Protein AF-A0A397E4P8-F1 (afdb_monomer_lite)

Structure (mmCIF, N/CA/C/O backbone):
data_AF-A0A397E4P8-F1
#
_entry.id   AF-A0A397E4P8-F1
#
loop_
_atom_site.group_PDB
_atom_site.id
_atom_site.type_symbol
_atom_site.label_atom_id
_atom_site.label_alt_id
_atom_site.label_comp_id
_atom_site.label_asym_id
_atom_site.label_entity_id
_atom_site.label_seq_id
_atom_site.pdbx_PDB_ins_code
_atom_site.Cartn_x
_atom_site.Cartn_y
_atom_site.Cartn_z
_atom_site.occupancy
_atom_site.B_iso_or_equiv
_atom_site.auth_seq_id
_atom_site.auth_comp_id
_atom_site.auth_asym_id
_atom_site.auth_atom_id
_atom_site.pdbx_PDB_model_num
ATOM 1 N N . MET A 1 1 ? 10.374 -2.815 12.129 1.00 52.41 1 MET A N 1
ATOM 2 C CA . MET A 1 1 ? 9.307 -3.819 11.922 1.00 52.41 1 MET A CA 1
ATOM 3 C C . MET A 1 1 ? 8.402 -3.493 10.734 1.00 52.41 1 MET A C 1
ATOM 5 O O . MET A 1 1 ? 8.478 -4.226 9.764 1.00 52.41 1 MET A O 1
ATOM 9 N N . VAL A 1 2 ? 7.588 -2.420 10.730 1.00 57.22 2 VAL A N 1
ATOM 10 C CA . VAL A 1 2 ? 6.771 -2.073 9.535 1.00 57.22 2 VAL A CA 1
ATOM 11 C C . VAL A 1 2 ? 7.658 -1.676 8.347 1.00 57.22 2 VAL A C 1
ATOM 13 O O . VAL A 1 2 ? 7.459 -2.187 7.252 1.00 57.22 2 VAL A O 1
ATOM 16 N N . ASN A 1 3 ? 8.704 -0.872 8.575 1.00 59.59 3 ASN A N 1
ATOM 17 C CA . ASN A 1 3 ? 9.665 -0.493 7.527 1.00 59.59 3 ASN A CA 1
ATOM 18 C C . ASN A 1 3 ? 10.348 -1.693 6.846 1.00 59.59 3 ASN A C 1
ATOM 20 O O . ASN A 1 3 ? 10.550 -1.660 5.636 1.00 59.59 3 ASN A O 1
ATOM 24 N N . ASP A 1 4 ? 10.649 -2.761 7.591 1.00 61.03 4 ASP A N 1
ATOM 25 C CA . ASP A 1 4 ? 11.312 -3.955 7.044 1.00 61.03 4 ASP A CA 1
ATOM 26 C C . ASP A 1 4 ? 10.367 -4.750 6.129 1.00 61.03 4 ASP A C 1
ATOM 28 O O . ASP A 1 4 ? 10.772 -5.231 5.074 1.00 61.03 4 ASP A O 1
ATOM 32 N N . VAL A 1 5 ? 9.075 -4.813 6.480 1.00 61.88 5 VAL A N 1
ATOM 33 C CA . VAL A 1 5 ? 8.023 -5.411 5.637 1.00 61.88 5 VAL A CA 1
ATOM 34 C C . VAL A 1 5 ? 7.796 -4.586 4.363 1.00 61.88 5 VAL A C 1
ATOM 36 O O . VAL A 1 5 ? 7.569 -5.154 3.294 1.00 61.88 5 VAL A O 1
ATOM 39 N N . MET A 1 6 ? 7.920 -3.257 4.451 1.00 68.00 6 MET A N 1
ATOM 40 C CA . MET A 1 6 ? 7.785 -2.350 3.302 1.00 68.00 6 MET A CA 1
ATOM 41 C C . MET A 1 6 ? 8.968 -2.393 2.331 1.00 68.00 6 MET A C 1
ATOM 43 O O . MET A 1 6 ? 8.849 -1.907 1.206 1.00 68.00 6 MET A O 1
ATOM 47 N N . ALA A 1 7 ? 10.105 -2.961 2.739 1.00 71.25 7 ALA A N 1
ATOM 48 C CA . ALA A 1 7 ? 11.310 -2.985 1.921 1.00 71.25 7 ALA A CA 1
ATOM 49 C C . ALA A 1 7 ? 11.302 -4.080 0.840 1.00 71.25 7 ALA A C 1
ATOM 51 O O . ALA A 1 7 ? 12.033 -3.948 -0.141 1.00 71.25 7 ALA A O 1
ATOM 52 N N . SER A 1 8 ? 10.474 -5.123 0.987 1.00 76.62 8 SER A N 1
ATOM 53 C CA . SER A 1 8 ? 10.428 -6.249 0.045 1.00 76.62 8 SER A CA 1
ATOM 54 C C . SER A 1 8 ? 10.035 -5.811 -1.369 1.00 76.62 8 SER A C 1
ATOM 56 O O . SER A 1 8 ? 8.985 -5.194 -1.577 1.00 76.62 8 SER A O 1
ATOM 58 N N . GLU A 1 9 ? 10.865 -6.198 -2.337 1.00 79.69 9 GLU A N 1
ATOM 59 C CA . GLU A 1 9 ? 10.652 -5.994 -3.777 1.00 79.69 9 GLU A CA 1
ATOM 60 C C . GLU A 1 9 ? 10.155 -7.265 -4.480 1.00 79.69 9 GLU A C 1
ATOM 62 O O . GLU A 1 9 ? 10.045 -7.312 -5.701 1.00 79.69 9 GLU A O 1
ATOM 67 N N . ILE A 1 10 ? 9.830 -8.311 -3.712 1.00 90.94 10 ILE A N 1
ATOM 68 C CA . ILE A 1 10 ? 9.244 -9.537 -4.254 1.00 90.94 10 ILE A CA 1
ATOM 69 C C . ILE A 1 10 ? 7.874 -9.196 -4.841 1.00 90.94 10 ILE A C 1
ATOM 71 O O . ILE A 1 10 ? 7.023 -8.633 -4.146 1.00 90.94 10 ILE A O 1
ATOM 75 N N . VAL A 1 11 ? 7.656 -9.570 -6.098 1.00 91.44 11 VAL A N 1
ATOM 76 C CA . VAL A 1 11 ? 6.383 -9.386 -6.798 1.00 91.44 11 VAL A CA 1
ATOM 77 C C . VAL A 1 11 ? 5.488 -10.590 -6.532 1.00 91.44 11 VAL A C 1
ATOM 79 O O . VAL A 1 11 ? 5.851 -11.726 -6.831 1.00 91.44 11 VAL A O 1
ATOM 82 N N . ASP A 1 12 ? 4.313 -10.330 -5.975 1.00 90.94 12 ASP A N 1
ATOM 83 C CA . ASP A 1 12 ? 3.229 -11.294 -5.880 1.00 90.94 12 ASP A CA 1
ATOM 84 C C . ASP A 1 12 ? 2.487 -11.345 -7.220 1.00 90.94 12 ASP A C 1
ATOM 86 O O . ASP A 1 12 ? 2.026 -10.323 -7.728 1.00 90.94 12 ASP A O 1
ATOM 90 N N . ARG A 1 13 ? 2.400 -12.542 -7.805 1.00 91.69 13 ARG A N 1
ATOM 91 C CA . ARG A 1 13 ? 1.747 -12.807 -9.097 1.00 91.69 13 ARG A CA 1
ATOM 92 C C . ARG A 1 13 ? 0.463 -13.630 -8.950 1.00 91.69 13 ARG A C 1
ATOM 94 O O . ARG A 1 13 ? -0.094 -14.054 -9.953 1.00 91.69 13 ARG A O 1
ATOM 101 N N . ASN A 1 14 ? 0.009 -13.883 -7.721 1.00 83.81 14 ASN A N 1
ATOM 102 C CA . ASN A 1 14 ? -1.146 -14.746 -7.460 1.00 83.81 14 ASN A CA 1
ATOM 103 C C . ASN A 1 14 ? -2.499 -14.026 -7.627 1.00 83.81 14 ASN A C 1
ATOM 105 O O . ASN A 1 14 ? -3.542 -14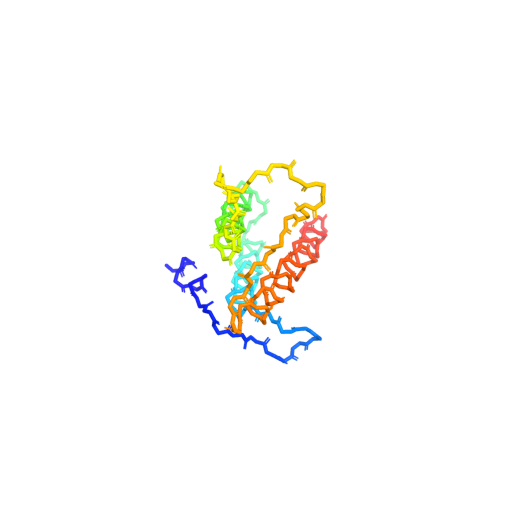.678 -7.603 1.00 83.81 14 ASN A O 1
ATOM 109 N N . GLY A 1 15 ? -2.496 -12.693 -7.751 1.00 77.88 15 GLY A N 1
ATOM 110 C CA . GLY A 1 15 ? -3.691 -11.865 -7.946 1.00 77.88 15 GLY A CA 1
ATOM 111 C C . GLY A 1 15 ? -4.043 -11.608 -9.416 1.00 77.88 15 GLY A C 1
ATOM 112 O O . GLY A 1 15 ? -3.404 -12.123 -10.329 1.00 77.88 15 GLY A O 1
ATOM 113 N N . ALA A 1 16 ? -5.058 -10.765 -9.643 1.00 81.44 16 ALA A N 1
ATOM 114 C CA . ALA A 1 16 ? -5.466 -10.343 -10.989 1.00 81.44 16 ALA A CA 1
ATOM 115 C C . ALA A 1 16 ? -4.366 -9.554 -11.723 1.00 81.44 16 ALA A C 1
ATOM 117 O O . ALA A 1 16 ? -4.245 -9.649 -12.943 1.00 81.44 16 ALA A O 1
ATOM 118 N N . LEU A 1 17 ? -3.557 -8.802 -10.970 1.00 89.38 17 LEU A N 1
ATOM 119 C CA . LEU A 1 17 ? -2.398 -8.067 -11.462 1.00 89.38 17 LEU A CA 1
ATOM 120 C C . LEU A 1 17 ? -1.185 -8.327 -10.557 1.00 89.38 17 LEU A C 1
ATOM 122 O O . LEU A 1 17 ? -1.355 -8.486 -9.344 1.00 89.38 17 LEU A O 1
ATOM 126 N N . PRO A 1 18 ? 0.037 -8.356 -11.118 1.00 94.44 18 PRO A N 1
ATOM 127 C CA . PRO A 1 18 ? 1.251 -8.481 -10.331 1.00 94.44 18 PRO A CA 1
ATOM 128 C C . PRO A 1 18 ? 1.519 -7.199 -9.537 1.00 94.44 18 PRO A C 1
ATOM 130 O O . PRO A 1 18 ? 1.562 -6.109 -10.113 1.00 94.44 18 PRO A O 1
ATOM 133 N N . VAL A 1 19 ? 1.727 -7.341 -8.228 1.00 95.56 19 VAL A N 1
ATOM 134 C CA . VAL A 1 19 ? 1.952 -6.237 -7.278 1.00 95.56 19 VAL A CA 1
ATOM 135 C C . VAL A 1 19 ? 3.124 -6.548 -6.354 1.00 95.56 19 VAL A C 1
ATOM 137 O O . VAL A 1 19 ? 3.488 -7.707 -6.170 1.00 95.56 19 VAL A O 1
ATOM 140 N N . PHE A 1 20 ? 3.721 -5.547 -5.713 1.00 95.06 20 PHE A N 1
ATOM 141 C CA . PHE A 1 20 ? 4.732 -5.813 -4.693 1.00 95.06 20 PHE A CA 1
ATOM 142 C C . PHE A 1 20 ? 4.101 -6.485 -3.468 1.00 95.06 20 PHE A C 1
ATOM 144 O O . PHE A 1 20 ? 3.189 -5.939 -2.846 1.00 95.06 20 PHE A O 1
ATOM 151 N N . SER A 1 21 ? 4.639 -7.636 -3.061 1.00 93.75 21 SER A N 1
ATOM 152 C CA . SER A 1 21 ? 4.226 -8.380 -1.859 1.00 93.75 21 SER A CA 1
ATOM 153 C C . SER A 1 21 ? 4.289 -7.540 -0.578 1.00 93.75 21 SER A C 1
ATOM 155 O O . SER A 1 21 ? 3.527 -7.777 0.360 1.00 93.75 21 SER A O 1
ATOM 157 N N . SER A 1 22 ? 5.157 -6.522 -0.538 1.00 94.06 22 SER A N 1
ATOM 158 C CA . SER A 1 22 ? 5.214 -5.548 0.556 1.00 94.06 22 SER A CA 1
ATOM 159 C C . SER A 1 22 ? 3.872 -4.842 0.773 1.00 94.06 22 SER A C 1
ATOM 161 O O . SER A 1 22 ? 3.468 -4.677 1.922 1.00 94.06 22 SER A O 1
ATOM 163 N N . SER A 1 23 ? 3.128 -4.516 -0.290 1.00 93.75 23 SER A N 1
ATOM 164 C CA . SER A 1 23 ? 1.795 -3.906 -0.181 1.00 93.75 23 SER A CA 1
ATOM 165 C C . SER A 1 23 ? 0.766 -4.871 0.418 1.00 93.75 23 SER A C 1
ATOM 167 O O . SER A 1 23 ? 0.021 -4.505 1.327 1.00 93.75 23 SER A O 1
ATOM 169 N N . VAL A 1 24 ? 0.764 -6.135 -0.016 1.00 92.62 24 VAL A N 1
ATOM 170 C CA . VAL A 1 24 ? -0.131 -7.181 0.503 1.00 92.62 24 VAL A CA 1
ATOM 171 C C . VAL A 1 24 ? 0.124 -7.404 1.995 1.00 92.62 24 VAL A C 1
ATOM 173 O O . VAL A 1 24 ? -0.803 -7.367 2.810 1.00 92.62 24 VAL A O 1
ATOM 176 N N . ASN A 1 25 ? 1.396 -7.544 2.371 1.00 92.19 25 ASN A N 1
ATOM 177 C CA . ASN A 1 25 ? 1.813 -7.726 3.757 1.00 92.19 25 ASN A CA 1
ATOM 178 C C . ASN A 1 25 ? 1.489 -6.497 4.624 1.00 92.19 25 ASN A C 1
ATOM 180 O O . ASN A 1 25 ? 1.060 -6.654 5.770 1.00 92.19 25 ASN A O 1
ATOM 184 N N . MET A 1 26 ? 1.629 -5.282 4.079 1.00 92.88 26 MET A N 1
ATOM 185 C CA . MET A 1 26 ? 1.239 -4.039 4.751 1.00 92.88 26 MET A CA 1
ATOM 186 C C . MET A 1 26 ? -0.232 -4.045 5.142 1.00 92.88 26 MET A C 1
ATOM 188 O O . MET A 1 26 ? -0.560 -3.865 6.315 1.00 92.88 26 MET A O 1
ATOM 192 N N . PHE A 1 27 ? -1.125 -4.286 4.182 1.00 92.69 27 PHE A N 1
ATOM 193 C CA . PHE A 1 27 ? -2.559 -4.265 4.455 1.00 92.69 27 PHE A CA 1
ATOM 194 C C . PHE A 1 27 ? -2.998 -5.417 5.356 1.00 92.69 27 PHE A C 1
ATOM 196 O O . PHE A 1 27 ? -3.874 -5.221 6.201 1.00 92.69 27 PHE A O 1
ATOM 203 N N . ALA A 1 28 ? -2.363 -6.589 5.258 1.00 91.44 28 ALA A N 1
ATOM 204 C CA . ALA A 1 28 ? -2.584 -7.677 6.206 1.00 91.44 28 ALA A CA 1
ATOM 205 C C . ALA A 1 28 ? -2.218 -7.254 7.641 1.00 91.44 28 ALA A C 1
ATOM 207 O O . ALA A 1 28 ? -2.990 -7.488 8.577 1.00 91.44 28 ALA A O 1
ATOM 208 N N . TYR A 1 29 ? -1.078 -6.582 7.826 1.00 91.81 29 TYR A N 1
ATOM 209 C CA . TYR A 1 29 ? -0.656 -6.079 9.133 1.00 91.81 29 TYR A CA 1
ATOM 210 C C . TYR A 1 29 ? -1.604 -5.004 9.682 1.00 91.81 29 TYR A C 1
ATOM 212 O O . TYR A 1 29 ? -2.007 -5.085 10.847 1.00 91.81 29 TYR A O 1
ATOM 220 N N . ILE A 1 30 ? -2.000 -4.036 8.849 1.00 92.06 30 ILE A N 1
ATOM 221 C CA . ILE A 1 30 ? -2.956 -2.976 9.208 1.00 92.06 30 ILE A CA 1
ATOM 222 C C . ILE A 1 30 ? -4.284 -3.597 9.649 1.00 92.06 30 ILE A C 1
ATOM 224 O O . ILE A 1 30 ? -4.733 -3.358 10.770 1.00 92.06 30 ILE A O 1
ATOM 228 N N . ARG A 1 31 ? -4.877 -4.469 8.823 1.00 90.94 31 ARG A N 1
ATOM 229 C CA . ARG A 1 31 ? -6.162 -5.126 9.107 1.00 90.94 31 ARG A CA 1
ATOM 230 C C . ARG A 1 31 ? -6.125 -5.918 10.411 1.00 90.94 31 ARG A C 1
ATOM 232 O O . ARG A 1 31 ? -7.027 -5.799 11.237 1.00 90.94 31 ARG A O 1
ATOM 239 N N . ASN A 1 32 ? -5.070 -6.704 10.620 1.00 92.12 32 ASN A N 1
ATOM 240 C CA . ASN A 1 32 ? -4.911 -7.489 11.843 1.00 92.12 32 ASN A CA 1
ATOM 241 C C . ASN A 1 32 ? -4.745 -6.599 13.081 1.00 92.12 32 ASN A C 1
ATOM 243 O O . ASN A 1 32 ? -5.246 -6.934 14.153 1.00 92.12 32 ASN A O 1
ATOM 247 N N . SER A 1 33 ? -4.068 -5.461 12.944 1.00 92.75 33 SER A N 1
ATOM 248 C CA . SER A 1 33 ? -3.877 -4.507 14.037 1.00 92.75 33 SER A CA 1
ATOM 249 C C . SER A 1 33 ? -5.168 -3.769 14.387 1.00 92.75 33 SER A C 1
ATOM 251 O O . SER A 1 33 ? -5.505 -3.688 15.566 1.00 92.75 33 SER A O 1
ATOM 253 N N . VAL A 1 34 ? -5.938 -3.335 13.384 1.00 91.62 34 VAL A N 1
ATOM 254 C CA . VAL A 1 34 ? -7.290 -2.777 13.557 1.00 91.62 34 VAL A CA 1
ATOM 255 C C . VAL A 1 34 ? -8.200 -3.773 14.271 1.00 91.62 34 VAL A C 1
ATOM 257 O O . VAL A 1 34 ? -8.818 -3.426 15.274 1.00 91.62 34 VAL A O 1
ATOM 260 N N . LYS A 1 35 ? -8.245 -5.030 13.809 1.00 92.06 35 LYS A N 1
ATOM 261 C CA . LYS A 1 35 ? -9.078 -6.080 14.416 1.00 92.06 35 LYS A CA 1
ATOM 262 C C . LYS A 1 35 ? -8.737 -6.310 15.891 1.00 92.06 35 LYS A C 1
ATOM 264 O O . LYS A 1 35 ? -9.632 -6.464 16.712 1.00 92.06 35 LYS A O 1
ATOM 269 N N . ARG A 1 36 ? -7.446 -6.334 16.243 1.00 95.19 36 ARG A N 1
ATOM 270 C CA . ARG A 1 36 ? -7.015 -6.475 17.644 1.00 95.19 36 ARG A CA 1
ATOM 271 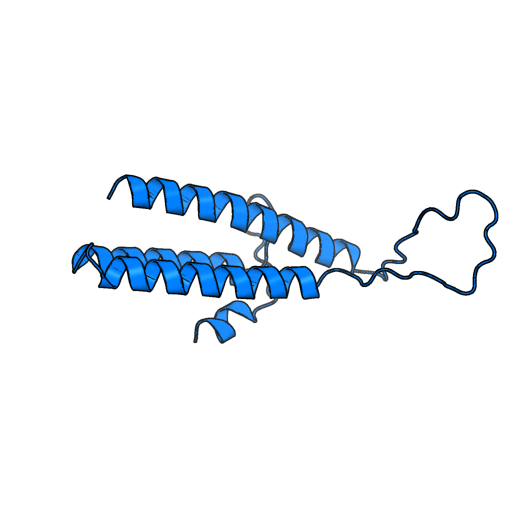C C . ARG A 1 36 ? -7.341 -5.240 18.483 1.00 95.19 36 ARG A C 1
ATOM 273 O O . ARG A 1 36 ? -7.723 -5.394 19.634 1.00 95.19 36 ARG A O 1
ATOM 280 N N . CYS A 1 37 ? -7.177 -4.041 17.927 1.00 94.62 37 CYS A N 1
ATOM 281 C CA . CYS A 1 37 ? -7.443 -2.794 18.640 1.00 94.62 37 CYS A CA 1
ATOM 282 C C . CYS A 1 37 ? -8.938 -2.629 18.934 1.00 94.62 37 CYS A C 1
ATOM 284 O O . CYS A 1 37 ? -9.306 -2.460 20.090 1.00 94.62 37 CYS A O 1
ATOM 286 N N . THR A 1 38 ? -9.788 -2.802 17.921 1.00 93.19 38 THR A N 1
ATOM 287 C CA . THR A 1 38 ? -11.255 -2.672 18.031 1.00 93.19 38 THR A CA 1
ATOM 288 C C . THR A 1 38 ? -11.892 -3.715 18.952 1.00 93.19 38 THR A C 1
ATOM 290 O O . THR A 1 38 ? -12.920 -3.440 19.560 1.00 93.19 38 THR A O 1
ATOM 293 N N . ALA A 1 39 ? -11.254 -4.875 19.145 1.00 94.88 39 ALA A N 1
ATOM 294 C CA . ALA A 1 39 ? -11.664 -5.848 20.160 1.00 94.88 39 ALA A CA 1
ATOM 295 C C . ALA A 1 39 ? -11.464 -5.355 21.610 1.00 94.88 39 ALA A C 1
ATOM 297 O O . ALA A 1 39 ? -12.041 -5.930 22.530 1.00 94.88 39 ALA A O 1
ATOM 298 N N . LEU A 1 40 ? -10.632 -4.329 21.823 1.00 95.00 40 LEU A N 1
ATOM 299 C CA . LEU A 1 40 ? -10.302 -3.774 23.139 1.00 95.00 40 LEU A CA 1
ATOM 300 C C . LEU A 1 40 ? -10.864 -2.361 23.335 1.00 95.00 40 LEU A C 1
ATOM 302 O O . LEU A 1 40 ? -11.278 -2.011 24.437 1.00 95.00 40 LEU A O 1
ATOM 306 N N . THR A 1 41 ? -10.836 -1.528 22.293 1.00 94.19 41 THR A N 1
ATOM 307 C CA . THR A 1 41 ? -11.269 -0.131 22.341 1.00 94.19 41 THR A CA 1
ATOM 308 C C . THR A 1 41 ? -11.542 0.423 20.945 1.00 94.19 41 THR A C 1
ATOM 310 O O . THR A 1 41 ? -10.857 0.092 19.980 1.00 94.19 41 THR A O 1
ATOM 313 N N . VAL A 1 42 ? -12.517 1.325 20.861 1.00 90.69 42 VAL A N 1
ATOM 314 C CA . VAL A 1 42 ? -12.815 2.153 19.677 1.00 90.69 42 VAL A CA 1
ATOM 315 C C . VAL A 1 42 ? -12.620 3.651 19.964 1.00 90.69 42 VAL A C 1
ATOM 317 O O . VAL A 1 42 ? -13.009 4.501 19.172 1.00 90.69 42 VAL A O 1
ATOM 320 N N . GLY A 1 43 ? -12.038 3.985 21.123 1.00 91.31 43 GLY A N 1
ATOM 321 C CA . GLY A 1 43 ? -11.792 5.361 21.562 1.00 91.31 43 GLY A CA 1
ATOM 322 C C . GLY A 1 43 ? -10.471 5.937 21.042 1.00 91.31 43 GLY A C 1
ATOM 323 O O . GLY A 1 43 ? -9.960 5.526 20.004 1.00 91.31 43 GLY A O 1
ATOM 324 N N . GLN A 1 44 ? -9.879 6.871 21.793 1.00 93.19 44 GLN A N 1
ATOM 325 C CA . GLN A 1 44 ? -8.681 7.620 21.377 1.00 93.19 44 GLN A CA 1
ATOM 326 C C . GLN A 1 44 ? -7.532 6.731 20.873 1.00 93.19 44 GLN A C 1
ATOM 328 O O . GLN A 1 44 ? -6.944 7.023 19.841 1.00 93.19 44 GLN A O 1
ATOM 333 N N . THR A 1 45 ? -7.270 5.598 21.530 1.00 94.44 45 THR A N 1
ATOM 334 C CA . THR A 1 45 ? -6.224 4.652 21.106 1.00 94.44 45 THR A CA 1
ATOM 335 C C . THR A 1 45 ? -6.425 4.138 19.679 1.00 94.44 45 THR A C 1
ATOM 337 O O . THR A 1 45 ? -5.455 3.948 18.949 1.00 94.44 45 THR A O 1
ATOM 340 N N . PHE A 1 46 ? -7.674 3.906 19.270 1.00 92.56 46 PHE A N 1
ATOM 341 C CA . PHE A 1 46 ? -7.984 3.479 17.911 1.00 92.56 46 PHE A CA 1
ATOM 342 C C . PHE A 1 46 ? -7.754 4.618 16.902 1.00 92.56 46 PHE A C 1
ATOM 344 O O . PHE A 1 46 ? -7.174 4.383 15.841 1.00 92.56 46 PHE A O 1
ATOM 351 N N . PHE A 1 47 ? -8.112 5.856 17.258 1.00 91.50 47 PHE A N 1
ATOM 352 C CA . PHE A 1 47 ? -7.819 7.039 16.439 1.00 91.50 47 PHE A CA 1
ATOM 353 C C . PHE A 1 47 ? -6.313 7.284 16.277 1.00 91.50 47 PHE A C 1
ATOM 355 O O . PHE A 1 47 ? -5.848 7.541 15.166 1.00 91.50 47 PHE A O 1
ATOM 362 N N . ASP A 1 48 ? -5.537 7.140 17.351 1.00 94.19 48 ASP A N 1
ATOM 363 C CA . ASP A 1 48 ? -4.077 7.272 17.303 1.00 94.19 48 ASP A CA 1
ATOM 364 C C . ASP A 1 48 ? -3.463 6.199 16.389 1.00 94.19 48 ASP A C 1
ATOM 366 O O . ASP A 1 48 ? -2.595 6.486 15.562 1.00 94.19 48 ASP A O 1
ATOM 370 N N . LEU A 1 49 ? -3.971 4.963 16.467 1.00 92.56 49 LEU A N 1
ATOM 371 C CA . LEU A 1 49 ? -3.548 3.867 15.596 1.00 92.56 49 LEU A CA 1
ATOM 372 C C . LEU A 1 49 ? -3.878 4.139 14.118 1.00 92.56 49 LEU A C 1
ATOM 374 O O . LEU A 1 49 ? -3.067 3.851 13.236 1.00 92.56 49 LEU A O 1
ATOM 378 N N . GLN A 1 50 ? -5.050 4.709 13.829 1.00 90.25 50 GLN A N 1
ATOM 379 C CA . GLN A 1 50 ? -5.419 5.116 12.473 1.00 90.25 50 GLN A CA 1
ATOM 380 C C . GLN A 1 50 ? -4.462 6.185 11.926 1.00 90.25 50 GLN A C 1
ATOM 382 O O . GLN A 1 50 ? -4.061 6.110 10.759 1.00 90.25 50 GLN A O 1
ATOM 387 N N . LEU A 1 51 ? -4.081 7.166 12.751 1.00 91.94 51 LEU A N 1
ATOM 388 C CA . LEU A 1 51 ? -3.141 8.216 12.360 1.00 91.94 51 LEU A CA 1
ATOM 389 C C . LEU A 1 51 ? -1.765 7.634 12.010 1.00 91.94 51 LEU A C 1
ATOM 391 O O . LEU A 1 51 ? -1.187 8.004 10.985 1.00 91.94 51 LEU A O 1
ATOM 395 N N . GLU A 1 52 ? -1.290 6.666 12.794 1.00 93.19 52 GLU A N 1
ATOM 396 C CA . GLU A 1 52 ? -0.036 5.960 12.523 1.00 93.19 52 GLU A CA 1
ATOM 397 C C . GLU A 1 52 ? -0.086 5.187 11.193 1.00 93.19 52 GLU A C 1
ATOM 399 O O . GLU A 1 52 ? 0.863 5.214 10.407 1.00 93.19 52 GLU A O 1
ATOM 404 N N . PHE A 1 53 ? -1.216 4.551 10.862 1.00 91.88 53 PHE A N 1
ATOM 405 C CA . PHE A 1 53 ? -1.367 3.895 9.559 1.00 91.88 53 PHE A CA 1
ATOM 406 C C . PHE A 1 53 ? -1.415 4.874 8.395 1.00 91.88 53 PHE A C 1
ATOM 408 O O . PHE A 1 53 ? -0.825 4.591 7.352 1.00 91.88 53 PHE A O 1
ATOM 415 N N . LYS A 1 54 ? -2.046 6.040 8.561 1.00 91.75 54 LYS A N 1
ATOM 416 C CA . LYS A 1 54 ? -1.996 7.104 7.549 1.00 91.75 54 LYS A CA 1
ATOM 417 C C . LYS A 1 54 ? -0.553 7.544 7.290 1.00 91.75 54 LYS A C 1
ATOM 419 O O . LYS A 1 54 ? -0.170 7.717 6.133 1.00 91.75 54 LYS A O 1
ATOM 424 N N . TYR A 1 55 ? 0.250 7.680 8.344 1.00 92.50 55 TYR A N 1
ATOM 425 C CA . TYR A 1 55 ? 1.673 7.985 8.224 1.00 92.50 55 TYR A CA 1
ATOM 426 C C . TYR A 1 55 ? 2.439 6.875 7.481 1.00 92.50 55 TYR A C 1
ATOM 428 O O . TYR A 1 55 ? 3.122 7.158 6.496 1.00 92.50 55 TYR A O 1
ATOM 436 N N . CYS A 1 56 ? 2.249 5.607 7.864 1.00 91.56 56 CYS A N 1
ATOM 437 C CA . CYS A 1 56 ? 2.870 4.455 7.198 1.00 91.56 56 CYS A CA 1
ATOM 438 C C . CYS A 1 56 ? 2.522 4.371 5.701 1.00 91.56 56 CYS A C 1
ATOM 440 O O . CYS A 1 56 ? 3.402 4.134 4.872 1.00 91.56 56 CYS A O 1
ATOM 442 N N . LEU A 1 57 ? 1.255 4.604 5.342 1.00 93.19 57 LEU A N 1
ATOM 443 C CA . LEU A 1 57 ? 0.802 4.636 3.948 1.00 93.19 57 LEU A CA 1
ATOM 444 C C . LEU A 1 57 ? 1.477 5.766 3.160 1.00 93.19 57 LEU A C 1
ATOM 446 O O . LEU A 1 57 ? 1.886 5.553 2.021 1.00 93.19 57 LEU A O 1
ATOM 450 N N . GLY A 1 58 ? 1.654 6.941 3.773 1.00 94.12 58 GLY A N 1
ATOM 451 C CA . GLY A 1 58 ? 2.395 8.051 3.172 1.00 94.12 58 GLY A CA 1
ATOM 452 C C . GLY A 1 58 ? 3.860 7.704 2.891 1.00 94.12 58 GLY A C 1
ATOM 453 O O . GLY A 1 58 ? 4.370 7.996 1.809 1.00 94.12 58 GLY A O 1
ATOM 454 N N . LEU A 1 59 ? 4.532 7.017 3.821 1.00 93.62 59 LEU A N 1
ATOM 455 C CA . LEU A 1 59 ? 5.899 6.529 3.604 1.00 93.62 59 LEU A CA 1
ATOM 456 C C . LEU A 1 59 ? 5.972 5.513 2.457 1.00 93.62 59 LEU A C 1
ATOM 458 O O . LEU A 1 59 ? 6.890 5.576 1.637 1.00 93.62 59 LEU A O 1
ATOM 462 N N . TYR A 1 60 ? 5.001 4.601 2.369 1.00 94.25 60 TYR A N 1
ATOM 463 C CA . TYR A 1 60 ? 4.952 3.616 1.291 1.00 94.25 60 TYR A CA 1
ATOM 464 C C . TYR A 1 60 ? 4.687 4.266 -0.073 1.00 94.25 60 TYR A C 1
ATOM 466 O O . TYR A 1 60 ? 5.351 3.930 -1.051 1.00 94.25 60 TYR A O 1
ATOM 474 N N . ALA A 1 61 ? 3.796 5.259 -0.134 1.00 94.62 61 ALA A N 1
ATOM 475 C CA . ALA A 1 61 ? 3.564 6.044 -1.343 1.00 94.62 61 ALA A CA 1
ATOM 476 C C . ALA A 1 61 ? 4.849 6.743 -1.817 1.00 94.62 61 ALA A C 1
ATOM 478 O O . ALA A 1 61 ? 5.212 6.631 -2.985 1.00 94.62 61 ALA A O 1
ATOM 479 N N . ASN A 1 62 ? 5.596 7.378 -0.906 1.00 93.75 62 ASN A N 1
ATOM 480 C CA . ASN A 1 62 ? 6.890 7.985 -1.235 1.00 93.75 62 ASN A CA 1
ATOM 481 C C . ASN A 1 62 ? 7.902 6.954 -1.756 1.00 93.75 62 ASN A C 1
ATOM 483 O O . ASN A 1 62 ? 8.662 7.250 -2.676 1.00 93.75 62 ASN A O 1
ATOM 487 N N . ARG A 1 63 ? 7.896 5.729 -1.216 1.00 92.50 63 ARG A N 1
ATOM 488 C CA . ARG A 1 63 ? 8.738 4.631 -1.711 1.00 92.50 63 ARG A CA 1
ATOM 489 C C . ARG A 1 63 ? 8.365 4.222 -3.137 1.00 92.50 63 ARG A C 1
ATOM 491 O O . ARG A 1 63 ? 9.266 4.006 -3.940 1.00 92.50 63 ARG A O 1
ATOM 498 N N . LEU A 1 64 ? 7.075 4.136 -3.461 1.00 92.75 64 LEU A N 1
ATOM 499 C CA . LEU A 1 64 ? 6.620 3.859 -4.827 1.00 92.75 64 LEU A CA 1
ATOM 500 C C . LEU A 1 64 ? 7.000 4.994 -5.787 1.00 92.75 64 LEU A C 1
ATOM 502 O O . LEU A 1 64 ? 7.504 4.726 -6.871 1.00 92.75 64 LEU A O 1
ATOM 506 N N . VAL A 1 65 ? 6.844 6.254 -5.371 1.00 91.75 65 VAL A N 1
ATOM 507 C CA . VAL A 1 65 ? 7.270 7.421 -6.163 1.00 91.75 65 VAL A CA 1
ATOM 508 C C . VAL A 1 65 ? 8.778 7.399 -6.419 1.00 91.75 65 VAL A C 1
ATOM 510 O O . VAL A 1 65 ? 9.206 7.672 -7.534 1.00 91.75 65 VAL A O 1
ATOM 513 N N . ALA A 1 66 ? 9.588 7.012 -5.431 1.00 89.69 66 ALA A N 1
ATOM 514 C CA . ALA A 1 66 ? 11.039 6.899 -5.587 1.00 89.69 66 ALA A CA 1
ATOM 515 C C . ALA A 1 66 ? 11.477 5.792 -6.568 1.00 89.69 66 ALA A C 1
ATOM 517 O O . ALA A 1 66 ? 12.627 5.795 -7.001 1.00 89.69 66 ALA A O 1
ATOM 518 N N . LYS A 1 67 ? 10.583 4.856 -6.918 1.00 88.19 67 LYS A N 1
ATOM 519 C CA . LYS A 1 67 ? 10.813 3.847 -7.965 1.00 88.19 67 LYS A CA 1
ATOM 520 C C . LYS A 1 67 ? 10.497 4.355 -9.370 1.00 88.19 67 LYS A C 1
ATOM 522 O O . LYS A 1 67 ? 10.844 3.691 -10.345 1.00 88.19 67 LYS A O 1
ATOM 527 N N . LEU A 1 68 ? 9.833 5.504 -9.496 1.00 86.12 68 LEU A N 1
ATOM 528 C CA . LEU A 1 68 ? 9.558 6.082 -10.801 1.00 86.12 68 LEU A CA 1
ATOM 529 C C . LEU A 1 68 ? 10.863 6.592 -11.430 1.00 86.12 68 LEU A C 1
ATOM 531 O O . LEU A 1 68 ? 11.715 7.145 -10.729 1.00 86.12 68 LEU A O 1
ATOM 535 N N . PRO A 1 69 ? 11.032 6.431 -12.751 1.00 81.81 69 PRO A N 1
ATOM 536 C CA . PRO A 1 69 ? 12.178 6.989 -13.447 1.00 81.81 69 PRO A CA 1
ATOM 537 C C . PRO A 1 69 ? 12.241 8.511 -13.246 1.00 81.81 69 PRO A C 1
ATOM 539 O O . PRO A 1 69 ? 11.220 9.196 -13.173 1.00 81.81 69 PRO A O 1
ATOM 542 N N . GLY A 1 70 ? 13.455 9.056 -13.168 1.00 69.94 70 GLY A N 1
ATOM 543 C CA . GLY A 1 70 ? 13.648 10.503 -13.199 1.00 69.94 70 GLY A CA 1
ATOM 544 C C . GLY A 1 70 ? 13.262 11.071 -14.567 1.00 69.94 70 GLY A C 1
ATOM 545 O O . GLY A 1 70 ? 13.476 10.429 -15.596 1.00 69.94 70 GLY A O 1
ATOM 546 N N . PHE A 1 71 ? 12.725 12.291 -14.596 1.00 60.69 71 PHE A N 1
ATOM 547 C CA . PHE A 1 71 ? 12.552 13.019 -15.851 1.00 60.69 71 PHE A CA 1
ATOM 548 C C . PHE A 1 71 ? 13.931 13.368 -16.421 1.00 60.69 71 PHE A C 1
ATOM 550 O O . PHE A 1 71 ? 14.654 14.185 -15.851 1.00 60.69 71 PHE A O 1
ATOM 557 N N . ILE A 1 72 ? 14.292 12.780 -17.561 1.00 57.59 72 ILE A N 1
ATOM 558 C CA . ILE A 1 72 ? 15.437 13.253 -18.340 1.00 57.59 72 ILE A CA 1
ATOM 559 C C . ILE A 1 72 ? 14.969 14.486 -19.111 1.00 57.59 72 ILE A C 1
ATOM 561 O O . ILE A 1 72 ? 14.352 14.386 -20.170 1.00 57.59 72 ILE A O 1
ATOM 565 N N . THR A 1 73 ? 15.231 15.669 -18.565 1.00 54.59 73 THR A N 1
ATOM 566 C CA . THR A 1 73 ? 15.229 16.899 -19.356 1.00 54.59 73 THR A CA 1
ATOM 567 C C . THR A 1 73 ? 16.630 17.067 -19.929 1.00 54.59 73 THR A C 1
ATOM 569 O O . THR A 1 73 ? 17.513 17.582 -19.244 1.00 54.59 73 THR A O 1
ATOM 572 N N . ASP A 1 74 ? 16.862 16.612 -21.161 1.00 54.91 74 ASP A N 1
ATOM 573 C CA . ASP A 1 74 ? 18.114 16.900 -21.864 1.00 54.91 74 ASP A CA 1
ATOM 574 C C . ASP A 1 74 ? 18.184 18.409 -22.152 1.00 54.91 74 ASP A C 1
ATOM 576 O O . ASP A 1 74 ? 17.691 18.903 -23.168 1.00 54.91 74 ASP A O 1
ATOM 580 N N . SER A 1 75 ? 18.805 19.158 -21.241 1.00 57.00 75 SER A N 1
ATOM 581 C CA . SER A 1 75 ? 19.006 20.611 -21.326 1.00 57.00 75 SER A CA 1
ATOM 582 C C . SER A 1 75 ? 19.957 21.038 -22.455 1.00 57.00 75 SER A C 1
ATOM 584 O O . SER A 1 75 ? 20.078 22.230 -22.727 1.00 57.00 75 SER A O 1
ATOM 586 N N . ASN A 1 76 ? 20.584 20.082 -23.151 1.00 57.44 76 ASN A N 1
ATOM 587 C CA . ASN A 1 76 ? 21.514 20.320 -24.258 1.00 57.44 76 ASN A CA 1
ATOM 588 C C . ASN A 1 76 ? 20.912 20.086 -25.658 1.00 57.44 76 ASN A C 1
ATOM 590 O O . ASN A 1 76 ? 21.637 20.178 -26.649 1.00 57.44 76 ASN A O 1
ATOM 594 N N . THR A 1 77 ? 19.612 19.798 -25.776 1.00 53.38 77 THR A N 1
ATOM 595 C CA . THR A 1 77 ? 18.961 19.598 -27.085 1.00 53.38 77 THR A CA 1
ATOM 596 C C . THR A 1 77 ? 18.318 20.903 -27.571 1.00 53.38 77 THR A C 1
ATOM 598 O O . THR A 1 77 ? 17.431 21.420 -26.889 1.00 53.38 77 THR A O 1
ATOM 601 N N . PRO A 1 78 ? 18.723 21.468 -28.727 1.00 50.19 78 PRO A N 1
ATOM 602 C CA . PRO A 1 78 ? 18.113 22.689 -29.243 1.00 50.19 78 PRO A CA 1
ATOM 603 C C . PRO A 1 78 ? 16.619 22.473 -29.546 1.00 50.19 78 PRO A C 1
ATOM 605 O O . PRO A 1 78 ? 16.242 21.389 -30.007 1.00 50.19 78 PRO A O 1
ATOM 608 N N . PRO A 1 79 ? 15.761 23.489 -29.320 1.00 51.22 79 PRO A N 1
ATOM 609 C CA . PRO A 1 79 ? 14.315 23.383 -29.468 1.00 51.22 79 PRO A CA 1
ATOM 610 C C . PRO A 1 79 ? 13.956 23.345 -30.955 1.00 51.22 79 PRO A C 1
ATOM 612 O O . PRO A 1 79 ? 13.589 24.345 -31.562 1.00 51.22 79 PRO A O 1
ATOM 615 N N . THR A 1 80 ? 14.092 22.175 -31.565 1.00 50.06 80 THR A N 1
ATOM 616 C CA . THR A 1 80 ? 13.499 21.881 -32.867 1.00 50.06 80 THR A CA 1
ATOM 617 C C . THR A 1 80 ? 12.239 21.059 -32.634 1.00 50.06 80 THR A C 1
ATOM 619 O O . THR A 1 80 ? 12.176 20.203 -31.753 1.00 50.06 80 THR A O 1
ATOM 622 N N . HIS A 1 81 ? 11.187 21.450 -33.348 1.00 46.88 81 HIS A N 1
ATOM 623 C CA . HIS A 1 81 ? 9.795 21.087 -33.122 1.00 46.88 81 HIS A CA 1
ATOM 624 C C . HIS A 1 81 ? 9.585 19.604 -32.752 1.00 46.88 81 HIS A C 1
ATOM 626 O O . HIS A 1 81 ? 9.971 18.705 -33.491 1.00 46.88 81 HIS A O 1
ATOM 632 N N . ALA A 1 82 ? 8.906 19.386 -31.619 1.00 50.06 82 ALA A N 1
ATOM 633 C CA . ALA A 1 82 ? 8.424 18.097 -31.111 1.00 50.06 82 ALA A CA 1
ATOM 634 C C . ALA A 1 82 ? 9.474 17.110 -30.555 1.00 50.06 82 ALA A C 1
ATOM 636 O O . ALA A 1 82 ? 9.366 15.897 -30.750 1.00 50.06 82 ALA A O 1
ATOM 637 N N . ALA A 1 83 ? 10.405 17.587 -29.726 1.00 50.62 83 ALA A N 1
ATOM 638 C CA . ALA A 1 83 ? 10.993 16.736 -28.691 1.00 50.62 83 ALA A CA 1
ATOM 639 C C . ALA A 1 83 ? 9.934 16.448 -27.606 1.00 50.62 83 ALA A C 1
ATOM 641 O O . ALA A 1 83 ? 9.966 17.008 -26.513 1.00 50.62 83 ALA A O 1
ATOM 642 N N . ALA A 1 84 ? 8.938 15.613 -27.925 1.00 52.50 84 ALA A N 1
ATOM 643 C CA . ALA A 1 84 ? 8.111 14.993 -26.896 1.00 52.50 84 ALA A CA 1
ATOM 644 C C . ALA A 1 84 ? 9.065 14.344 -25.889 1.00 52.50 84 ALA A C 1
ATOM 646 O O . ALA A 1 84 ? 9.996 13.656 -26.310 1.00 52.50 84 ALA A O 1
ATOM 647 N N . ALA A 1 85 ? 8.875 14.602 -24.595 1.00 54.28 85 ALA A N 1
ATOM 648 C CA . ALA A 1 85 ? 9.671 13.998 -23.535 1.00 54.28 85 ALA A CA 1
ATOM 649 C C . ALA A 1 85 ? 9.640 12.469 -23.703 1.00 54.28 85 ALA A C 1
ATOM 651 O O . ALA A 1 85 ? 8.650 11.813 -23.381 1.00 54.28 85 ALA A O 1
ATOM 652 N N . LYS A 1 86 ? 10.688 11.901 -24.307 1.00 56.84 86 LYS A N 1
ATOM 653 C CA . LYS A 1 86 ? 10.800 10.464 -24.541 1.00 56.84 86 LYS A CA 1
ATOM 654 C C . LYS A 1 86 ? 11.509 9.882 -23.335 1.00 56.84 86 LYS A C 1
ATOM 656 O O . LYS A 1 86 ? 12.715 10.052 -23.183 1.00 56.84 86 LYS A O 1
ATOM 661 N N . TRP A 1 87 ? 10.750 9.197 -22.490 1.00 62.19 87 TRP A N 1
ATOM 662 C CA . TRP A 1 87 ? 11.301 8.325 -21.465 1.00 62.19 87 TRP A CA 1
ATOM 663 C C . TRP A 1 87 ? 12.168 7.270 -22.159 1.00 62.19 87 TRP A C 1
ATOM 665 O O . TRP A 1 87 ? 11.655 6.437 -22.903 1.00 62.19 87 TRP A O 1
ATOM 675 N N . ARG A 1 88 ? 13.490 7.327 -21.975 1.00 66.31 88 ARG A N 1
ATOM 676 C CA . ARG A 1 88 ? 14.364 6.208 -22.339 1.00 66.31 88 ARG A CA 1
ATOM 677 C C . ARG A 1 88 ? 14.390 5.254 -21.156 1.00 66.31 88 ARG A C 1
ATOM 679 O O . ARG A 1 88 ? 15.181 5.447 -20.240 1.00 66.31 88 ARG A O 1
ATOM 686 N N . LEU A 1 89 ? 13.487 4.281 -21.169 1.00 71.19 89 LEU A N 1
ATOM 687 C CA . LEU A 1 89 ? 13.446 3.208 -20.182 1.00 71.19 89 LEU A CA 1
ATOM 688 C C . LEU A 1 89 ? 14.416 2.102 -20.634 1.00 71.19 89 LEU A C 1
ATOM 690 O O . LEU A 1 89 ? 14.195 1.517 -21.693 1.00 71.19 89 LEU A O 1
ATOM 694 N N . PRO A 1 90 ? 15.528 1.846 -19.923 1.00 70.00 90 PRO A N 1
ATOM 695 C CA . PRO A 1 90 ? 16.329 0.639 -20.106 1.00 70.00 90 PRO A CA 1
ATOM 696 C C . PRO A 1 90 ? 15.513 -0.655 -19.981 1.00 70.00 90 PRO A C 1
ATOM 698 O O . PRO A 1 90 ? 14.448 -0.691 -19.359 1.00 70.00 90 PRO A O 1
ATOM 701 N N . ASP A 1 91 ? 16.064 -1.737 -20.537 1.00 71.44 91 ASP A N 1
ATOM 702 C CA . ASP A 1 91 ? 15.467 -3.071 -20.488 1.00 71.44 91 ASP A CA 1
ATOM 703 C C . ASP A 1 91 ? 15.044 -3.442 -19.057 1.00 71.44 91 ASP A C 1
ATOM 705 O O . ASP A 1 91 ? 15.806 -3.267 -18.104 1.00 71.44 91 ASP A O 1
ATOM 709 N N . LYS A 1 92 ? 13.832 -3.998 -18.923 1.00 75.38 92 LYS A N 1
ATOM 710 C CA . LYS A 1 92 ? 13.159 -4.390 -17.663 1.00 75.38 92 LYS A CA 1
ATOM 711 C C . LYS A 1 92 ? 12.604 -3.251 -16.800 1.00 75.38 92 LYS A C 1
ATOM 713 O O . LYS A 1 92 ? 11.795 -3.535 -15.920 1.00 75.38 92 LYS A O 1
ATOM 718 N 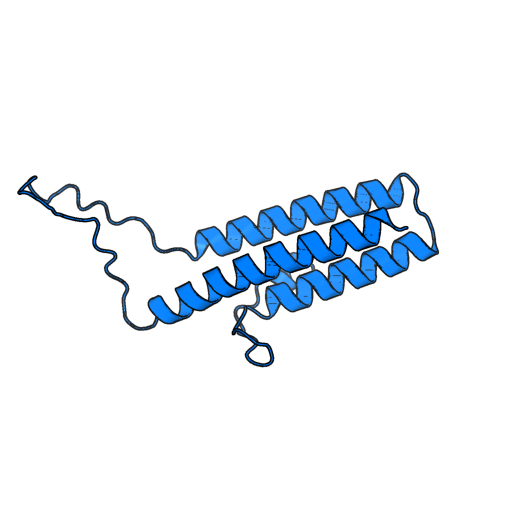N . GLN A 1 93 ? 12.942 -1.985 -17.061 1.00 82.56 93 GLN A N 1
ATOM 719 C CA . GLN A 1 93 ? 12.375 -0.870 -16.290 1.00 82.56 93 GLN A CA 1
ATOM 720 C C . GLN A 1 93 ? 10.881 -0.659 -16.580 1.00 82.56 93 GLN A C 1
ATOM 722 O O . GLN A 1 93 ? 10.133 -0.237 -15.702 1.00 82.56 93 GLN A O 1
ATOM 727 N N . GLU A 1 94 ? 10.427 -1.003 -17.787 1.00 86.19 94 GLU A N 1
ATOM 728 C CA . GLU A 1 94 ? 9.004 -0.999 -18.146 1.00 86.19 94 GLU A CA 1
ATOM 729 C C . GLU A 1 94 ? 8.193 -1.972 -17.276 1.00 86.19 94 GLU A C 1
ATOM 731 O O . GLU A 1 94 ? 7.134 -1.610 -16.768 1.00 86.19 94 GLU A O 1
ATOM 736 N N . GLU A 1 95 ? 8.716 -3.183 -17.046 1.00 88.88 95 GLU A N 1
ATOM 737 C CA . GLU A 1 95 ? 8.051 -4.193 -16.213 1.00 88.88 95 GLU A CA 1
ATOM 738 C C . GLU A 1 95 ? 7.995 -3.742 -14.744 1.00 88.88 95 GLU A C 1
ATOM 740 O O . GLU A 1 95 ? 6.944 -3.832 -14.108 1.00 88.88 95 GLU A O 1
ATOM 745 N N . GLU A 1 96 ? 9.088 -3.180 -14.213 1.00 88.19 96 GLU A N 1
ATOM 746 C CA . GLU A 1 96 ? 9.093 -2.623 -12.854 1.00 88.19 96 GLU A CA 1
ATOM 747 C C . GLU A 1 96 ? 8.096 -1.463 -12.711 1.00 88.19 96 GLU A C 1
ATOM 749 O O . GLU A 1 96 ? 7.371 -1.392 -11.716 1.00 88.19 96 GLU A O 1
ATOM 754 N N . LEU A 1 97 ? 7.993 -0.594 -13.721 1.00 90.31 97 LEU A N 1
ATOM 755 C CA . LEU A 1 97 ? 7.026 0.501 -13.734 1.00 90.31 97 LEU A CA 1
ATOM 756 C C . LEU A 1 97 ? 5.582 -0.020 -13.710 1.00 90.31 97 LEU A C 1
ATOM 758 O O . LEU A 1 97 ? 4.759 0.507 -12.960 1.00 90.31 97 LEU A O 1
ATOM 762 N N . CYS A 1 98 ? 5.280 -1.084 -14.460 1.00 92.31 98 CYS A N 1
ATOM 763 C CA . CYS A 1 98 ? 3.983 -1.753 -14.383 1.00 92.31 98 CYS A CA 1
ATOM 764 C C . CYS A 1 98 ? 3.696 -2.267 -12.965 1.00 92.31 98 CYS A C 1
ATOM 766 O O . CYS A 1 98 ? 2.592 -2.066 -12.463 1.00 92.31 98 CYS A O 1
ATOM 768 N N . PHE A 1 99 ? 4.675 -2.864 -12.276 1.00 94.12 99 PHE A N 1
ATOM 769 C CA . PHE A 1 99 ? 4.486 -3.298 -10.886 1.00 94.12 99 PHE A CA 1
ATOM 770 C C . PHE A 1 99 ? 4.236 -2.127 -9.937 1.00 94.12 99 PHE A C 1
ATOM 772 O O . PHE A 1 99 ? 3.387 -2.244 -9.053 1.00 94.12 99 PHE A O 1
ATOM 779 N N . VAL A 1 100 ? 4.921 -0.993 -10.116 1.00 94.44 100 VAL A N 1
ATOM 780 C CA . VAL A 1 100 ? 4.680 0.226 -9.325 1.00 94.44 100 VAL A CA 1
ATOM 781 C C . VAL A 1 100 ? 3.249 0.730 -9.526 1.00 94.44 100 VAL A C 1
ATOM 783 O O . VAL A 1 100 ? 2.562 0.982 -8.536 1.00 94.44 100 VAL A O 1
ATOM 786 N N . ILE A 1 101 ? 2.783 0.827 -10.775 1.00 94.12 101 ILE A N 1
ATOM 787 C CA . ILE A 1 101 ? 1.429 1.297 -11.110 1.00 94.12 101 ILE A CA 1
ATOM 788 C C . ILE A 1 101 ? 0.369 0.348 -10.543 1.00 94.12 101 ILE A C 1
ATOM 790 O O . ILE A 1 101 ? -0.499 0.793 -9.793 1.00 94.12 101 ILE A O 1
ATOM 794 N N . ASN A 1 102 ? 0.487 -0.956 -10.810 1.00 96.00 102 ASN A N 1
ATOM 795 C CA . ASN A 1 102 ? -0.437 -1.966 -10.288 1.00 96.00 102 ASN A CA 1
ATOM 796 C C . ASN A 1 102 ? -0.483 -1.941 -8.755 1.00 96.00 102 ASN A C 1
ATOM 798 O O . ASN A 1 102 ? -1.543 -2.070 -8.149 1.00 96.00 102 ASN A O 1
ATOM 802 N N . THR A 1 103 ? 0.674 -1.765 -8.108 1.00 96.00 103 THR A N 1
ATOM 803 C CA . THR A 1 103 ? 0.746 -1.681 -6.646 1.00 96.00 103 THR A CA 1
ATOM 804 C C . THR A 1 103 ? 0.063 -0.415 -6.131 1.00 96.00 103 THR A C 1
ATOM 806 O O . THR A 1 103 ? -0.622 -0.475 -5.112 1.00 96.00 103 THR A O 1
ATOM 809 N N . ALA A 1 104 ? 0.221 0.725 -6.811 1.00 95.56 104 ALA A N 1
ATOM 810 C CA . ALA A 1 104 ? -0.432 1.974 -6.431 1.00 95.56 104 ALA A CA 1
ATOM 811 C C . ALA A 1 104 ? -1.962 1.874 -6.551 1.00 95.56 104 ALA A C 1
ATOM 813 O O . ALA A 1 104 ? -2.668 2.287 -5.631 1.00 95.56 104 ALA A O 1
ATOM 814 N N . GLU A 1 105 ? -2.461 1.268 -7.631 1.00 94.56 105 GLU A N 1
ATOM 815 C CA . GLU A 1 105 ? -3.888 0.995 -7.834 1.00 94.56 105 GLU A CA 1
ATOM 816 C C . GLU A 1 105 ? -4.434 0.052 -6.753 1.00 94.56 105 GLU A C 1
ATOM 818 O O . GLU A 1 105 ? -5.379 0.398 -6.044 1.00 94.56 105 GLU A O 1
ATOM 823 N N . TYR A 1 106 ? -3.749 -1.071 -6.510 1.00 94.88 106 TYR A N 1
ATOM 824 C CA . TYR A 1 106 ? -4.087 -1.993 -5.424 1.00 94.88 106 TYR A CA 1
ATOM 825 C C . TYR A 1 106 ? -4.142 -1.294 -4.055 1.00 94.88 106 TYR A C 1
ATOM 827 O O . TYR A 1 106 ? -5.049 -1.547 -3.255 1.00 94.88 106 TYR A O 1
ATOM 835 N N . CYS A 1 107 ? -3.193 -0.394 -3.768 1.00 94.81 107 CYS A N 1
ATOM 836 C CA . CYS A 1 107 ? -3.205 0.386 -2.533 1.00 94.81 107 CYS A CA 1
ATOM 837 C C . CYS A 1 107 ? -4.433 1.298 -2.444 1.00 94.81 107 CYS A C 1
ATOM 839 O O . CYS A 1 107 ? -5.057 1.353 -1.383 1.00 94.81 107 CYS A O 1
ATOM 841 N N . ALA A 1 108 ? -4.785 2.001 -3.522 1.00 93.56 108 ALA A N 1
ATOM 842 C CA . ALA A 1 108 ? -5.925 2.914 -3.546 1.00 93.56 108 ALA A CA 1
ATOM 843 C C . ALA A 1 108 ? -7.247 2.177 -3.268 1.00 93.56 108 ALA A C 1
ATOM 845 O O . ALA A 1 108 ? -7.996 2.572 -2.368 1.00 93.56 108 ALA A O 1
ATOM 846 N N . ASP A 1 109 ? -7.475 1.054 -3.950 1.00 92.38 109 ASP A N 1
ATOM 847 C CA . ASP A 1 109 ? -8.669 0.223 -3.766 1.00 92.38 109 ASP A CA 1
ATOM 848 C C . ASP A 1 109 ? -8.741 -0.371 -2.355 1.00 92.38 109 ASP A C 1
ATOM 850 O O . ASP A 1 109 ? -9.790 -0.367 -1.698 1.00 92.38 109 ASP A O 1
ATOM 854 N N . THR A 1 110 ? -7.606 -0.849 -1.839 1.00 92.31 110 THR A N 1
ATOM 855 C CA . THR A 1 110 ? -7.559 -1.483 -0.519 1.00 92.31 110 THR A CA 1
ATOM 856 C C . THR A 1 110 ? -7.764 -0.469 0.608 1.00 92.31 110 THR A C 1
ATOM 858 O O . THR A 1 110 ? -8.434 -0.789 1.594 1.00 92.31 110 THR A O 1
ATOM 861 N N . VAL A 1 111 ? -7.254 0.764 0.480 1.00 89.69 111 VAL A N 1
ATOM 862 C CA . VAL A 1 111 ? -7.508 1.850 1.448 1.00 89.69 111 VAL A CA 1
ATOM 863 C C . VAL A 1 111 ? -8.986 2.222 1.471 1.00 89.69 111 VAL A C 1
ATOM 865 O O . VAL A 1 111 ? -9.552 2.372 2.559 1.00 89.69 111 VAL A O 1
ATOM 868 N N . LEU A 1 112 ? -9.624 2.337 0.303 1.00 82.69 112 LEU A N 1
ATOM 869 C CA . LEU A 1 112 ? -11.053 2.629 0.212 1.00 82.69 112 LEU A CA 1
ATOM 870 C C . LEU A 1 112 ? -11.874 1.538 0.912 1.00 82.69 112 LEU A C 1
ATOM 872 O O . LEU A 1 112 ? -12.692 1.840 1.782 1.00 82.69 112 LEU A O 1
ATOM 876 N N . SER A 1 113 ? -11.580 0.270 0.613 1.00 83.56 113 SER A N 1
ATOM 877 C CA . SER A 1 113 ? -12.217 -0.884 1.256 1.00 83.56 113 SER A CA 1
ATOM 878 C C . SER A 1 113 ? -12.032 -0.883 2.781 1.00 83.56 113 SER A C 1
ATOM 880 O O . SER A 1 113 ? -12.995 -1.073 3.528 1.00 83.56 113 SER A O 1
ATOM 882 N N . CYS A 1 114 ? -10.814 -0.608 3.266 1.00 79.62 114 CYS A N 1
ATOM 883 C CA . CYS A 1 114 ? -10.533 -0.517 4.701 1.00 79.62 114 CYS A CA 1
ATOM 884 C C . CYS A 1 114 ? -11.315 0.619 5.370 1.00 79.62 114 CYS A C 1
ATOM 886 O O . CYS A 1 114 ? -11.889 0.419 6.437 1.00 79.62 114 CYS A O 1
ATOM 888 N N . THR A 1 115 ? -11.363 1.797 4.747 1.00 75.69 115 THR A N 1
ATOM 889 C CA . THR A 1 115 ? -12.053 2.971 5.303 1.00 75.69 115 THR A CA 1
ATOM 890 C C . THR A 1 115 ? -13.560 2.740 5.385 1.00 75.69 115 THR A C 1
ATOM 892 O O . THR A 1 115 ? -14.168 3.040 6.409 1.00 75.69 115 THR A O 1
ATOM 895 N N . GLN A 1 116 ? -14.152 2.126 4.355 1.00 74.94 116 GLN A N 1
ATOM 896 C CA . GLN A 1 116 ? -15.563 1.735 4.353 1.00 74.94 116 GLN A CA 1
ATOM 897 C C . GLN A 1 116 ? -15.879 0.767 5.502 1.00 74.94 116 GLN A C 1
ATOM 899 O O . GLN A 1 116 ? -16.908 0.898 6.156 1.00 74.94 116 GLN A O 1
ATOM 904 N N . HIS A 1 117 ? -15.000 -0.208 5.763 1.00 77.06 117 HIS A N 1
ATOM 905 C CA . HIS A 1 117 ? -15.186 -1.152 6.864 1.00 77.06 117 HIS A CA 1
ATOM 906 C C . HIS A 1 117 ? -15.121 -0.458 8.228 1.00 77.06 117 HIS A C 1
ATOM 908 O O . HIS A 1 117 ? -15.973 -0.716 9.069 1.00 77.06 117 HIS A O 1
ATOM 914 N N . LEU A 1 118 ? -14.159 0.449 8.422 1.00 74.19 118 LEU A N 1
ATOM 915 C CA . LEU A 1 118 ? -14.013 1.213 9.663 1.00 74.19 118 LEU A CA 1
ATOM 916 C C . LEU A 1 118 ? -15.192 2.148 9.941 1.00 74.19 118 LEU A C 1
ATOM 918 O O . LEU A 1 118 ? -15.539 2.331 11.096 1.00 74.19 118 LEU A O 1
ATOM 922 N N . ALA A 1 119 ? -15.821 2.709 8.907 1.00 71.62 119 ALA A N 1
ATOM 923 C CA . ALA A 1 119 ? -17.013 3.545 9.063 1.00 71.62 119 ALA A CA 1
ATOM 924 C C . ALA A 1 119 ? -18.251 2.769 9.558 1.00 71.62 119 ALA A C 1
ATOM 926 O O . ALA A 1 119 ? -19.229 3.387 9.969 1.00 71.62 119 ALA A O 1
ATOM 927 N N . ASN A 1 120 ? -18.218 1.434 9.495 1.00 73.00 120 ASN 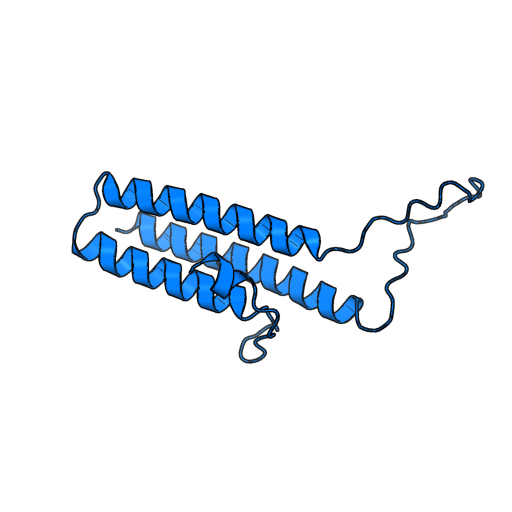A N 1
ATOM 928 C CA . ASN A 1 120 ? -19.300 0.552 9.935 1.00 73.00 120 ASN A CA 1
ATOM 929 C C . ASN A 1 120 ? -19.034 -0.098 11.308 1.00 73.00 120 ASN A C 1
ATOM 931 O O . ASN A 1 120 ? -19.830 -0.940 11.728 1.00 73.00 120 ASN A O 1
ATOM 935 N N . ILE A 1 121 ? -17.909 0.228 11.957 1.00 69.00 121 ILE A N 1
ATO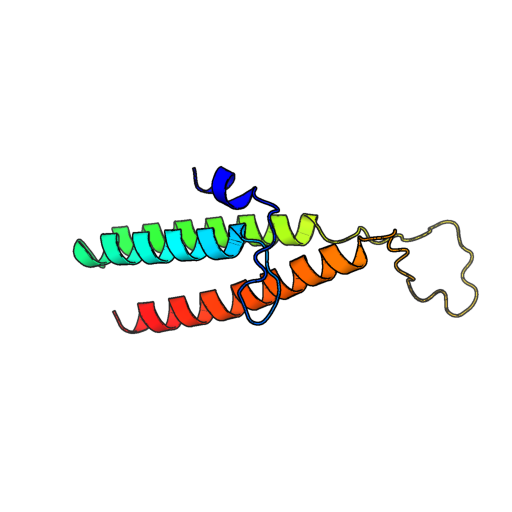M 936 C CA . ILE A 1 121 ? -17.572 -0.176 13.333 1.00 69.00 121 ILE A CA 1
ATOM 937 C C . ILE A 1 121 ? -18.044 0.924 14.280 1.00 69.00 121 ILE A C 1
ATOM 939 O O . ILE A 1 121 ? -18.673 0.569 15.301 1.00 69.00 121 ILE A O 1
#

Organism: Aphanomyces astaci (NCBI:txid112090)

Secondary structure (DSSP, 8-state):
-HHHHHT--PEE-SSSS-EEHHHHHHHHHHHHHHHHHHTT-SSHHHHHHHHHHHHHHHHHHHHHHHTSPP----TTS---TT--------TTHHHHHHHHHHHHHHHHHHHHHHHHHHTT-

Foldseek 3Di:
DLVVLLVAQDWDPPDPAIAGVSLVVLLVVLVVVLVVDVVPDPPPVSVVSVVVSVVSVVVSLVVLVVLDDDQPPPPPDPPDPDPPRDPPQPPPSVVVNSRSVVHVVVNVVSVVVVVVVSVVD

Radius of gyration: 18.84 Å; chains: 1; bounding box: 41×38×56 Å

Sequence (121 aa):
MVNDVMASEIVDRNGALPVFSSSVNMFAYIRNSVKRCTALTVGQTFFDLQLEFKYCLGLYANRLVAKLPGFITDSNTPPTHAAAAKWRLPDKQEEELCFVINTAEYCADTVLSCTQHLANI

InterPro domains:
  IPR039766 Vacuolar protein sorting-associated protein 53 [PTHR12820] (8-112)

pLDDT: mean 82.24, std 14.82, range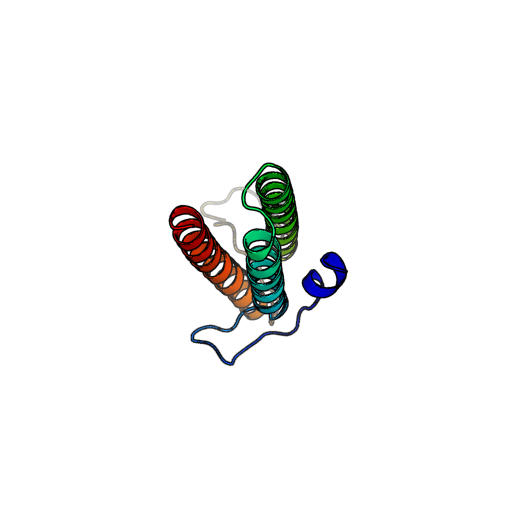 [46.88, 96.0]